Protein AF-A0A2P6PHJ9-F1 (afdb_monomer_lite)

Secondary structure (DSSP, 8-state):
-EEEEE--EE-SSTT--TT-EESSTT--EEEEE----TTTHHHHHHHHHHHHHHHTTT-----TTS-TTS---HHHHHHHHHT-------

Sequence (90 aa):
MTVTVSSVNKMPQLHNTDEAVPVTPGIQLVEVTAPASSETYTEVALAVSSFCEYLAPLLHLSKPGISTGVVPTAAAAVASLMSDGGGTTL

Structure (mmCIF, N/CA/C/O backbone):
data_AF-A0A2P6PHJ9-F1
#
_entry.id   AF-A0A2P6PHJ9-F1
#
loop_
_atom_site.group_PDB
_atom_site.id
_atom_site.type_symbol
_atom_site.label_atom_id
_atom_site.label_alt_id
_atom_site.label_comp_id
_atom_site.label_asym_id
_atom_site.label_entity_id
_atom_site.label_seq_id
_atom_site.pdbx_PDB_ins_code
_atom_site.Cartn_x
_atom_site.Cartn_y
_atom_site.Cartn_z
_atom_site.occupancy
_atom_site.B_iso_or_equiv
_atom_site.auth_seq_id
_atom_site.auth_comp_id
_atom_site.auth_asym_id
_atom_site.auth_atom_id
_atom_site.pdbx_PDB_model_num
ATOM 1 N N . MET A 1 1 ? 11.232 3.732 -5.271 1.00 87.38 1 MET A N 1
ATOM 2 C CA . MET A 1 1 ? 10.125 2.941 -4.710 1.00 87.38 1 MET A CA 1
ATOM 3 C C . MET A 1 1 ? 9.915 3.380 -3.275 1.00 87.38 1 MET A C 1
ATOM 5 O O . MET A 1 1 ? 10.901 3.549 -2.568 1.00 87.38 1 MET A O 1
ATOM 9 N N . THR A 1 2 ? 8.671 3.630 -2.891 1.00 92.69 2 THR A N 1
ATOM 10 C CA . THR A 1 2 ? 8.281 4.294 -1.647 1.00 92.69 2 THR A CA 1
ATOM 11 C C . THR A 1 2 ? 7.196 3.469 -0.974 1.00 92.69 2 THR A C 1
ATOM 13 O O . THR A 1 2 ? 6.266 3.018 -1.640 1.00 92.69 2 THR A O 1
ATOM 16 N N . VAL A 1 3 ? 7.325 3.272 0.338 1.00 92.12 3 VAL A N 1
ATOM 17 C CA . VAL A 1 3 ? 6.311 2.613 1.165 1.00 92.12 3 VAL A CA 1
ATOM 18 C C . VAL A 1 3 ? 5.725 3.649 2.108 1.00 92.12 3 VAL A C 1
ATOM 20 O O . VAL A 1 3 ? 6.456 4.255 2.892 1.00 92.12 3 VAL A O 1
ATOM 23 N N . THR A 1 4 ? 4.415 3.839 2.035 1.00 92.25 4 THR A N 1
ATOM 24 C CA . THR A 1 4 ? 3.685 4.790 2.871 1.00 92.25 4 THR A CA 1
ATOM 25 C C . THR A 1 4 ? 2.752 4.025 3.793 1.00 92.25 4 THR A C 1
ATOM 27 O O . THR A 1 4 ? 1.963 3.202 3.337 1.00 92.25 4 THR A O 1
ATOM 30 N N . VAL A 1 5 ? 2.824 4.319 5.090 1.00 92.12 5 VAL A N 1
ATOM 31 C CA . VAL A 1 5 ? 1.896 3.796 6.096 1.00 92.12 5 VAL A CA 1
ATOM 32 C C . VAL A 1 5 ? 1.065 4.962 6.606 1.00 92.12 5 VAL A C 1
ATOM 34 O O . VAL A 1 5 ? 1.612 5.929 7.136 1.00 92.12 5 VAL A O 1
ATOM 37 N N . SER A 1 6 ? -0.250 4.899 6.412 1.00 90.75 6 SER A N 1
ATOM 38 C CA . SER A 1 6 ? -1.156 6.004 6.727 1.00 90.75 6 SER A CA 1
ATOM 39 C C . SER A 1 6 ? -2.374 5.548 7.526 1.00 90.75 6 SER A C 1
ATOM 41 O O . SER A 1 6 ? -2.851 4.419 7.404 1.00 90.75 6 SER A O 1
ATOM 43 N N . SER A 1 7 ? -2.871 6.453 8.369 1.00 90.56 7 SER A N 1
ATOM 44 C CA . SER A 1 7 ? -4.173 6.337 9.020 1.00 90.56 7 SER A CA 1
ATOM 45 C C . SER A 1 7 ? -5.091 7.378 8.405 1.00 90.56 7 SER A C 1
ATOM 47 O O . SER A 1 7 ? -4.769 8.569 8.391 1.00 90.56 7 SER A O 1
ATOM 49 N N . VAL A 1 8 ? -6.215 6.923 7.865 1.00 90.94 8 VAL A N 1
ATOM 50 C CA . VAL A 1 8 ? -7.188 7.797 7.221 1.00 90.94 8 VAL A CA 1
ATOM 51 C C . VAL A 1 8 ? -8.321 8.047 8.209 1.00 90.94 8 VAL A C 1
ATOM 53 O O . VAL 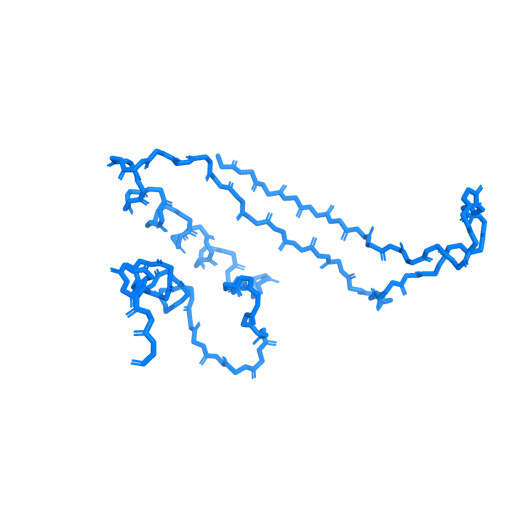A 1 8 ? -8.865 7.117 8.807 1.00 90.94 8 VAL A O 1
ATOM 56 N N . ASN A 1 9 ? -8.682 9.316 8.381 1.00 90.75 9 ASN A N 1
ATOM 57 C CA . ASN A 1 9 ? 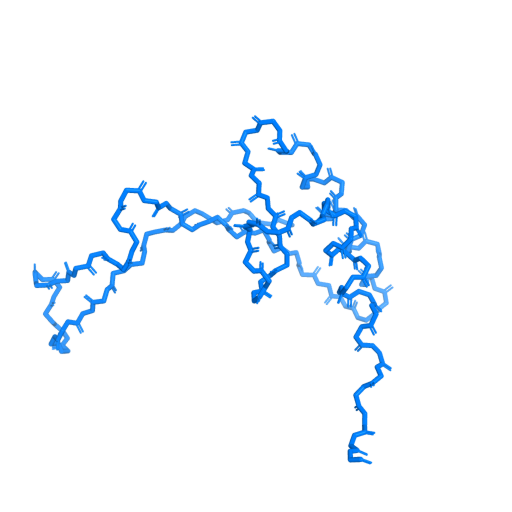-9.787 9.731 9.235 1.00 90.75 9 ASN A CA 1
ATOM 58 C C . ASN A 1 9 ? -10.796 10.513 8.399 1.00 90.75 9 ASN A C 1
ATOM 60 O O . ASN A 1 9 ? -10.425 11.381 7.607 1.00 90.75 9 ASN A O 1
ATOM 64 N N . LYS A 1 10 ? -12.079 10.206 8.574 1.00 91.31 10 LYS A N 1
ATOM 65 C CA . LYS A 1 10 ? -13.168 11.006 8.028 1.00 91.31 10 LYS A CA 1
ATOM 66 C C . LYS A 1 10 ? -13.392 12.196 8.947 1.00 91.31 10 LYS A C 1
ATOM 68 O O . LYS A 1 10 ? -13.523 12.025 10.153 1.00 91.31 10 LYS A O 1
ATOM 73 N N . MET A 1 11 ? -13.482 13.382 8.356 1.00 92.25 11 MET A N 1
ATOM 74 C CA . MET A 1 11 ? -13.801 14.620 9.059 1.00 92.25 11 MET A CA 1
ATOM 75 C C . MET A 1 11 ? -15.294 14.934 8.847 1.00 92.25 11 MET A C 1
ATOM 77 O O . MET A 1 11 ? -15.674 15.274 7.724 1.00 92.25 11 MET A O 1
ATOM 81 N N . PRO A 1 12 ? -16.169 14.756 9.857 1.00 86.38 12 PRO A N 1
ATOM 82 C CA . PRO A 1 12 ? -17.612 14.968 9.699 1.00 86.38 12 PRO A CA 1
ATOM 83 C C . PRO A 1 12 ? -17.980 16.434 9.445 1.00 86.38 12 PRO A C 1
ATOM 85 O O . PRO A 1 12 ? -18.957 16.709 8.752 1.00 86.38 12 PRO A O 1
ATOM 88 N N . GLN A 1 13 ? -17.180 17.362 9.973 1.00 88.75 13 GLN A N 1
ATOM 89 C CA . GLN A 1 13 ? -17.315 18.802 9.773 1.00 88.75 13 GLN A CA 1
ATOM 90 C C . GLN A 1 13 ? -16.018 19.376 9.204 1.00 88.75 13 GLN A C 1
ATOM 92 O O . GLN A 1 13 ? -14.937 19.094 9.713 1.00 88.75 13 GLN A O 1
ATOM 97 N N . LEU A 1 14 ? -16.112 20.201 8.159 1.00 86.31 14 LEU A N 1
ATOM 98 C CA . LEU A 1 14 ? -14.933 20.814 7.545 1.00 86.31 14 LEU A CA 1
ATOM 99 C C . LEU A 1 14 ? -14.159 21.656 8.566 1.00 86.31 14 LEU A C 1
ATOM 101 O O . LEU A 1 14 ? -14.740 22.475 9.273 1.00 86.31 14 LEU A O 1
ATOM 105 N N . HIS A 1 15 ? -12.839 21.471 8.586 1.00 85.44 15 HIS A N 1
ATOM 106 C CA . HIS A 1 15 ? -11.896 22.150 9.481 1.00 85.44 15 HIS A CA 1
ATOM 107 C C . HIS A 1 15 ? -12.039 21.816 10.976 1.00 85.44 15 HIS A C 1
ATOM 109 O O . HIS A 1 15 ? -11.398 22.474 11.794 1.00 85.44 15 HIS A O 1
ATOM 115 N N . ASN A 1 16 ? -12.818 20.792 11.346 1.00 87.56 16 ASN A N 1
ATOM 116 C CA . ASN A 1 16 ? -12.884 20.307 12.722 1.00 87.56 16 ASN A CA 1
ATOM 117 C C . ASN A 1 16 ? -12.156 18.961 12.865 1.00 87.56 16 ASN A C 1
ATOM 119 O O . ASN A 1 16 ? -12.724 17.894 12.632 1.00 87.56 16 ASN A O 1
ATOM 123 N N . THR A 1 17 ? -10.878 19.022 13.236 1.00 85.75 17 THR A N 1
ATOM 124 C CA . THR A 1 17 ? -10.028 17.833 13.409 1.00 85.75 17 THR A CA 1
ATOM 125 C C . THR A 1 17 ? -10.330 17.064 14.698 1.00 85.75 17 THR A C 1
ATOM 127 O O . THR A 1 17 ? -10.034 15.876 14.761 1.00 85.75 17 THR A O 1
ATOM 130 N N . ASP A 1 18 ? -10.925 17.706 15.707 1.00 87.81 18 ASP A N 1
ATOM 131 C CA . ASP A 1 18 ? -11.226 17.074 17.002 1.00 87.81 18 ASP A CA 1
ATOM 132 C C . ASP A 1 18 ? -12.294 15.976 16.868 1.00 87.81 18 ASP A C 1
ATOM 134 O O . ASP A 1 18 ? -12.206 14.916 17.478 1.00 87.81 18 ASP A O 1
ATOM 138 N N . GLU A 1 19 ? -13.256 16.186 15.966 1.00 89.56 19 GLU A N 1
ATOM 139 C CA . GLU A 1 19 ? -14.323 15.226 15.663 1.00 89.56 19 GLU A CA 1
ATOM 140 C C . GLU A 1 19 ? -13.941 14.205 14.575 1.00 89.56 19 GLU A C 1
ATOM 142 O O . GLU A 1 19 ? -14.794 13.449 14.099 1.00 89.56 19 GLU A O 1
ATOM 147 N N . ALA A 1 20 ? -12.685 14.186 14.120 1.00 89.31 20 ALA A N 1
ATOM 148 C CA . ALA A 1 20 ? -12.261 13.259 13.081 1.00 89.31 20 ALA A CA 1
ATOM 149 C C . ALA A 1 20 ? -12.313 11.811 13.592 1.00 89.31 20 ALA A C 1
ATOM 151 O O . ALA A 1 20 ? -11.751 11.471 14.632 1.00 89.31 20 ALA A O 1
ATOM 152 N N . VAL A 1 21 ? -12.962 10.937 12.824 1.00 91.88 21 VAL A N 1
ATOM 153 C CA . VAL A 1 21 ? -13.123 9.520 13.168 1.00 91.88 21 VAL A CA 1
ATOM 154 C C . VAL A 1 21 ? -12.359 8.637 12.181 1.00 91.88 21 VAL A C 1
ATOM 156 O O . VAL A 1 21 ? -12.444 8.870 10.971 1.00 91.88 21 VAL A O 1
ATOM 159 N N . PRO A 1 22 ? -11.623 7.611 12.640 1.00 88.19 22 PRO A N 1
ATOM 160 C CA . PRO A 1 22 ? -10.894 6.719 11.745 1.00 88.19 22 PRO A CA 1
ATOM 161 C C . PRO A 1 22 ? -11.855 5.975 10.821 1.00 88.19 22 PRO A C 1
ATOM 163 O O . PRO A 1 22 ? -12.831 5.382 11.280 1.00 88.19 22 PRO A O 1
ATOM 166 N N . VAL A 1 23 ? -11.571 5.975 9.513 1.00 88.94 23 VAL A N 1
ATOM 167 C CA . VAL A 1 23 ? -12.361 5.175 8.553 1.00 88.94 23 VAL A CA 1
ATOM 168 C C . VAL A 1 23 ? -12.083 3.686 8.703 1.00 88.94 23 VAL A C 1
ATOM 170 O O . VAL A 1 23 ? -12.968 2.875 8.446 1.00 88.94 23 VAL A O 1
ATOM 173 N N . THR A 1 24 ? -10.881 3.326 9.152 1.00 85.06 24 THR A N 1
ATOM 174 C CA . THR A 1 24 ? -10.473 1.941 9.403 1.00 85.06 24 THR A CA 1
ATOM 175 C C . THR A 1 24 ? -9.881 1.807 10.811 1.00 85.06 24 THR A C 1
ATOM 177 O O . THR A 1 24 ? -8.659 1.785 10.972 1.00 85.06 24 THR A O 1
ATOM 180 N N . PRO A 1 25 ? -10.716 1.753 11.867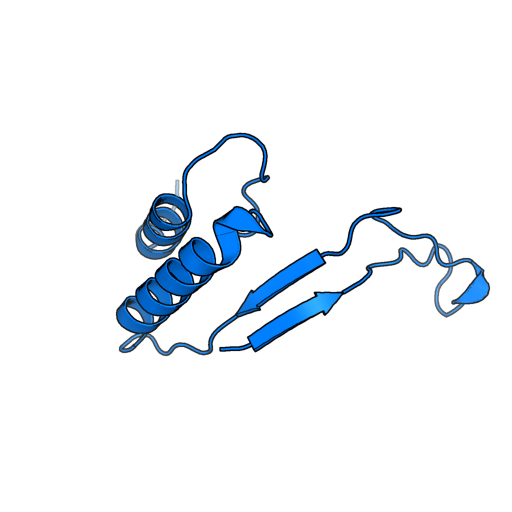 1.00 85.88 25 PRO A N 1
ATOM 181 C CA . PRO A 1 25 ? -10.229 1.625 13.238 1.00 85.88 25 PRO A CA 1
ATOM 182 C C . PRO A 1 25 ? -9.345 0.381 13.410 1.00 85.88 25 PRO A C 1
ATOM 184 O O . PRO A 1 25 ? -9.743 -0.724 13.052 1.00 85.88 25 PRO A O 1
ATOM 187 N N . GLY A 1 26 ? -8.142 0.562 13.959 1.00 82.38 26 GLY A N 1
ATOM 188 C CA . GLY A 1 26 ? -7.202 -0.534 14.225 1.00 82.38 26 GLY A CA 1
ATOM 189 C C . GLY A 1 26 ? -6.473 -1.092 12.996 1.00 82.38 26 GLY A C 1
ATOM 190 O O . GLY A 1 26 ? -5.713 -2.045 13.141 1.00 82.38 26 GLY A O 1
ATOM 191 N N . ILE A 1 27 ? -6.665 -0.505 11.809 1.00 86.31 27 ILE A N 1
ATOM 192 C CA . ILE A 1 27 ? -6.018 -0.937 10.564 1.00 86.31 27 ILE A CA 1
ATOM 193 C C . ILE A 1 27 ? -5.332 0.268 9.915 1.00 86.31 27 ILE A C 1
ATOM 195 O O . ILE A 1 27 ? -5.934 1.330 9.759 1.00 86.31 27 ILE A O 1
ATOM 199 N N . GLN A 1 28 ? -4.071 0.092 9.523 1.00 86.75 28 GLN A N 1
ATOM 200 C CA . GLN A 1 28 ? -3.305 1.088 8.775 1.00 86.75 28 GLN A CA 1
ATOM 201 C C . GLN A 1 28 ? -3.315 0.750 7.284 1.00 86.75 28 GLN A C 1
ATOM 203 O O . GLN A 1 28 ? -3.211 -0.416 6.903 1.00 86.75 28 GLN A O 1
ATOM 208 N N . LEU A 1 29 ? -3.420 1.774 6.441 1.00 88.12 29 LEU A N 1
ATOM 209 C CA . LEU A 1 29 ? -3.288 1.630 4.999 1.00 88.12 29 LEU A CA 1
ATOM 210 C C . LEU A 1 29 ? -1.803 1.625 4.634 1.00 88.12 29 LEU A C 1
ATOM 212 O O . LEU A 1 29 ? -1.091 2.588 4.927 1.00 88.12 29 LEU A O 1
ATOM 216 N N . VAL A 1 30 ? -1.359 0.552 3.982 1.00 90.19 30 VAL A N 1
ATOM 217 C CA . VAL A 1 30 ? 0.004 0.414 3.461 1.00 90.19 30 VAL A CA 1
ATOM 218 C C . VAL A 1 30 ? -0.036 0.515 1.945 1.00 90.19 30 VAL A C 1
ATOM 220 O O . VAL A 1 30 ? -0.690 -0.286 1.280 1.00 90.19 30 VAL A O 1
ATOM 223 N N . GLU A 1 31 ? 0.678 1.495 1.405 1.00 90.25 31 GLU A N 1
ATOM 224 C CA . GLU A 1 31 ? 0.787 1.735 -0.029 1.00 90.25 31 GLU A CA 1
ATOM 225 C C . GLU A 1 31 ? 2.241 1.571 -0.475 1.00 90.25 31 GLU A C 1
ATOM 227 O O . GLU A 1 31 ? 3.155 2.111 0.149 1.00 90.25 31 GLU A O 1
ATOM 232 N N . VAL A 1 32 ? 2.453 0.835 -1.566 1.00 89.81 32 VAL A N 1
ATOM 233 C CA . VAL A 1 32 ? 3.757 0.701 -2.219 1.00 89.81 32 VAL A CA 1
ATOM 234 C C . VAL A 1 32 ? 3.661 1.331 -3.598 1.00 89.81 32 VAL A C 1
ATOM 236 O O . VAL A 1 32 ? 2.915 0.856 -4.452 1.00 89.81 32 VAL A O 1
ATOM 239 N N . THR A 1 33 ? 4.428 2.394 -3.822 1.00 90.62 33 THR A N 1
ATOM 240 C CA . THR A 1 33 ? 4.467 3.101 -5.105 1.00 90.62 33 THR A CA 1
ATOM 241 C C . THR A 1 33 ? 5.879 3.168 -5.655 1.00 90.62 33 THR A C 1
ATOM 243 O O . THR A 1 33 ? 6.876 3.228 -4.933 1.00 90.62 33 THR A O 1
ATOM 246 N N . ALA A 1 34 ? 5.991 3.169 -6.974 1.00 91.56 34 ALA A N 1
ATOM 247 C CA . ALA A 1 34 ? 7.243 3.425 -7.656 1.00 91.56 34 ALA A CA 1
ATOM 248 C C . ALA A 1 34 ? 6.954 4.283 -8.892 1.00 91.56 34 ALA A C 1
ATOM 250 O O . ALA A 1 34 ? 6.019 3.973 -9.631 1.00 91.56 34 ALA A O 1
ATOM 251 N N . PRO A 1 35 ? 7.709 5.372 -9.111 1.00 89.94 35 PRO A N 1
ATOM 252 C CA . PRO A 1 35 ? 7.567 6.152 -10.329 1.00 89.94 35 PRO A CA 1
ATOM 253 C C . PRO A 1 35 ? 7.996 5.294 -11.522 1.00 89.94 35 PRO A C 1
ATOM 255 O O . PRO A 1 35 ? 9.044 4.652 -11.474 1.00 89.94 35 PRO A O 1
ATOM 258 N N . ALA A 1 36 ? 7.192 5.297 -12.581 1.00 91.12 36 ALA A N 1
ATOM 259 C CA . ALA A 1 36 ? 7.478 4.592 -13.823 1.00 91.12 36 ALA A CA 1
ATOM 260 C C . ALA A 1 36 ? 7.164 5.489 -15.024 1.00 91.12 36 ALA A C 1
ATOM 262 O O . ALA A 1 36 ? 6.184 6.235 -15.016 1.00 91.12 36 ALA A O 1
ATOM 263 N N . SER A 1 37 ? 7.994 5.395 -16.059 1.00 89.94 37 SER A N 1
ATOM 264 C CA . SER A 1 37 ? 7.677 5.861 -17.412 1.00 89.94 37 SER A CA 1
ATOM 265 C C . SER A 1 37 ? 7.100 4.702 -18.232 1.00 89.94 37 SER A C 1
ATOM 267 O O . SER A 1 37 ? 7.197 3.545 -17.826 1.00 89.94 37 SER A O 1
ATOM 269 N N . SER A 1 38 ? 6.530 4.976 -19.407 1.00 88.25 38 SER A N 1
ATOM 270 C CA . SER A 1 38 ? 6.020 3.926 -20.306 1.00 88.25 38 SER A CA 1
ATOM 271 C C . SER A 1 38 ? 7.080 2.882 -20.680 1.00 88.25 38 SER A C 1
ATOM 273 O O . SER A 1 38 ? 6.768 1.703 -20.797 1.00 88.25 38 SER A O 1
ATOM 275 N N . GLU A 1 39 ? 8.336 3.303 -20.828 1.00 91.88 39 GLU A N 1
ATOM 276 C CA . GLU A 1 39 ? 9.468 2.444 -21.202 1.00 91.88 39 GLU A CA 1
ATOM 277 C C . GLU A 1 39 ? 9.957 1.566 -20.042 1.00 91.88 39 GLU A C 1
ATOM 279 O O . GLU A 1 39 ? 10.437 0.457 -20.258 1.00 91.88 39 GLU A O 1
ATOM 284 N N . THR A 1 40 ? 9.812 2.047 -18.803 1.00 90.56 40 THR A N 1
ATOM 285 C CA . THR A 1 40 ? 10.298 1.370 -17.587 1.00 90.56 40 THR A CA 1
ATOM 286 C C . THR A 1 40 ? 9.194 0.636 -16.831 1.00 90.56 40 THR A C 1
ATOM 288 O O . THR A 1 40 ? 9.470 -0.061 -15.857 1.00 90.56 40 THR A O 1
ATOM 291 N N . TYR A 1 41 ? 7.943 0.751 -17.286 1.00 87.50 41 TYR A N 1
ATOM 292 C CA . TYR A 1 41 ? 6.769 0.224 -16.596 1.00 87.50 41 TYR A CA 1
ATOM 293 C C . TYR A 1 41 ? 6.904 -1.256 -16.236 1.00 87.50 41 TYR A C 1
ATOM 295 O O . TYR A 1 41 ? 6.673 -1.630 -15.091 1.00 87.50 41 TYR A O 1
ATOM 303 N N . THR A 1 42 ? 7.322 -2.090 -17.188 1.00 89.12 42 THR A N 1
ATOM 304 C CA . THR A 1 42 ? 7.463 -3.537 -16.978 1.00 89.12 42 THR A CA 1
ATOM 305 C C . THR A 1 42 ? 8.501 -3.862 -15.908 1.00 89.12 42 THR A C 1
ATOM 307 O O . THR A 1 42 ? 8.246 -4.682 -15.030 1.00 89.12 42 THR A O 1
ATOM 310 N N . GLU A 1 43 ? 9.659 -3.205 -15.946 1.00 90.94 43 GLU A N 1
ATOM 311 C CA . GLU A 1 43 ? 10.725 -3.415 -14.964 1.00 90.94 43 GLU A CA 1
ATOM 312 C C . GLU A 1 43 ? 10.283 -2.967 -13.568 1.00 90.94 43 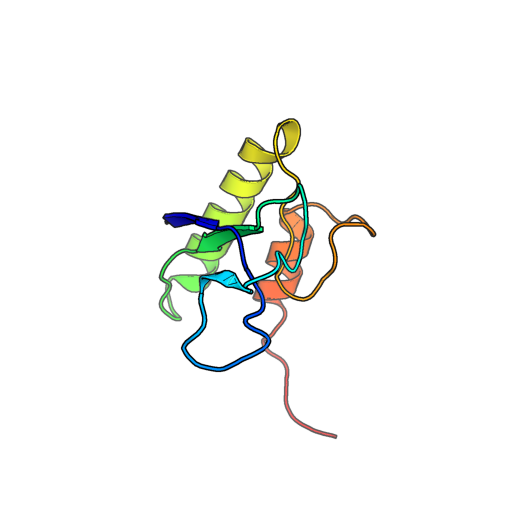GLU A C 1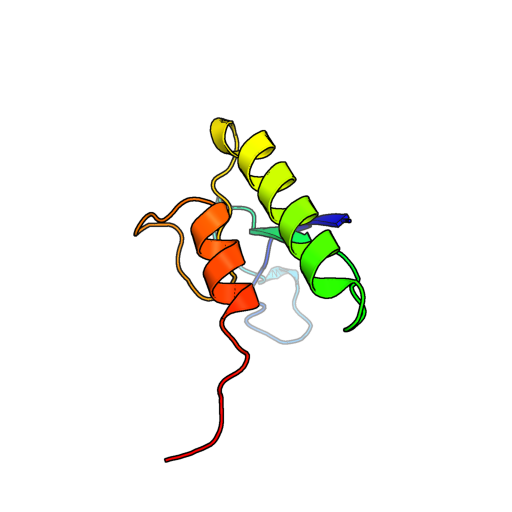
ATOM 314 O O . GLU A 1 43 ? 10.428 -3.707 -12.593 1.00 90.94 43 GLU A O 1
ATOM 319 N N . VAL A 1 44 ? 9.669 -1.786 -13.478 1.00 90.62 44 VAL A N 1
ATOM 320 C CA . VAL A 1 44 ? 9.162 -1.244 -12.216 1.00 90.62 44 VAL A CA 1
ATOM 321 C C . VAL A 1 44 ? 8.040 -2.120 -11.651 1.00 90.62 44 VAL A C 1
ATOM 323 O O . VAL A 1 44 ? 8.021 -2.385 -10.451 1.00 90.62 44 VAL A O 1
ATOM 326 N N . ALA A 1 45 ? 7.139 -2.629 -12.494 1.00 87.56 45 ALA A N 1
ATOM 327 C CA . ALA A 1 45 ? 6.070 -3.533 -12.078 1.00 87.56 45 ALA A CA 1
ATOM 328 C C . ALA A 1 45 ? 6.622 -4.856 -11.518 1.00 87.56 45 ALA A C 1
ATOM 330 O O . ALA A 1 45 ? 6.169 -5.313 -10.468 1.00 87.56 45 ALA A O 1
ATOM 331 N N . LEU A 1 46 ? 7.644 -5.437 -12.158 1.00 88.44 46 LEU A N 1
ATOM 332 C CA . LEU A 1 46 ? 8.325 -6.635 -11.653 1.00 88.44 46 LEU A CA 1
ATOM 333 C C . LEU A 1 46 ? 9.047 -6.369 -10.325 1.00 88.44 46 LEU A C 1
ATOM 335 O O . LEU A 1 46 ? 8.948 -7.181 -9.402 1.00 88.44 46 LEU A O 1
ATOM 339 N N . ALA A 1 47 ? 9.717 -5.221 -10.194 1.00 89.44 47 ALA A N 1
ATOM 340 C CA . ALA A 1 47 ? 10.381 -4.823 -8.954 1.00 89.44 47 ALA A CA 1
ATOM 341 C C . ALA A 1 47 ? 9.382 -4.653 -7.794 1.00 89.44 47 ALA A C 1
ATOM 343 O O . ALA A 1 47 ? 9.625 -5.143 -6.688 1.00 89.44 47 ALA A O 1
ATOM 344 N N . VAL A 1 48 ? 8.226 -4.029 -8.054 1.00 89.25 48 VAL A N 1
ATOM 345 C CA . VAL A 1 48 ? 7.132 -3.914 -7.076 1.00 89.25 48 VAL A CA 1
ATOM 346 C C . VAL A 1 48 ? 6.577 -5.296 -6.715 1.00 89.25 48 VAL A C 1
ATOM 348 O O . VAL A 1 48 ? 6.384 -5.567 -5.532 1.00 89.25 48 VAL A O 1
ATOM 351 N N . SER A 1 49 ? 6.390 -6.197 -7.690 1.00 86.88 49 SER A N 1
ATOM 352 C CA . SER A 1 49 ? 5.949 -7.579 -7.431 1.00 86.88 49 SER A CA 1
ATOM 353 C C . SER A 1 49 ? 6.888 -8.306 -6.474 1.00 86.88 49 SER A C 1
ATOM 355 O O . SER A 1 49 ? 6.448 -8.850 -5.463 1.00 86.88 49 SER A O 1
ATOM 357 N N . SER A 1 50 ? 8.187 -8.289 -6.784 1.00 88.88 50 SER A N 1
ATOM 358 C CA . SER A 1 50 ? 9.210 -8.986 -6.003 1.00 88.88 50 SER A CA 1
ATOM 359 C C . SER A 1 50 ? 9.275 -8.462 -4.568 1.00 88.88 50 SER A C 1
ATOM 361 O O . SER A 1 50 ? 9.369 -9.233 -3.613 1.00 88.88 50 SER A O 1
ATOM 363 N N . PHE A 1 51 ? 9.141 -7.151 -4.388 1.00 89.06 51 PHE A N 1
ATOM 364 C CA . PHE A 1 51 ? 9.088 -6.563 -3.057 1.00 89.06 51 PHE A CA 1
ATOM 365 C C . PHE A 1 51 ? 7.815 -6.930 -2.285 1.00 89.06 51 PHE A C 1
ATOM 367 O O . PHE A 1 51 ? 7.875 -7.172 -1.080 1.00 89.06 51 PHE A O 1
ATOM 374 N N . CYS A 1 52 ? 6.663 -7.008 -2.954 1.00 85.88 52 CYS A N 1
ATOM 375 C CA . CYS A 1 52 ? 5.430 -7.473 -2.322 1.00 85.88 52 CYS A CA 1
ATOM 376 C C . CYS A 1 52 ? 5.543 -8.933 -1.856 1.00 85.88 52 CYS A C 1
ATOM 378 O O . CYS A 1 52 ? 5.049 -9.265 -0.781 1.00 85.88 52 CYS A O 1
ATOM 380 N N . GLU A 1 53 ? 6.227 -9.794 -2.615 1.00 87.12 53 GLU A N 1
ATOM 381 C CA . GLU A 1 53 ? 6.516 -11.175 -2.200 1.00 87.12 53 GLU A CA 1
ATOM 382 C C . GLU A 1 53 ? 7.446 -11.228 -0.985 1.00 87.12 53 GLU A C 1
ATOM 384 O O . GLU A 1 53 ? 7.210 -12.008 -0.063 1.00 87.12 53 GLU A O 1
ATOM 389 N N . TYR A 1 54 ? 8.453 -10.353 -0.935 1.00 87.06 54 TYR A N 1
ATOM 390 C CA . TYR A 1 54 ? 9.323 -10.216 0.234 1.00 87.06 54 TYR A CA 1
ATOM 391 C C . TYR A 1 54 ? 8.547 -9.818 1.502 1.00 87.06 54 TYR A C 1
ATOM 393 O O . TYR A 1 54 ? 8.852 -10.298 2.594 1.00 87.06 54 TYR A O 1
ATOM 401 N N . LEU A 1 55 ? 7.516 -8.978 1.370 1.00 86.19 55 LEU A N 1
ATOM 402 C CA . LEU A 1 55 ? 6.677 -8.548 2.493 1.00 86.19 55 LEU A CA 1
ATOM 403 C C . LEU A 1 55 ? 5.552 -9.528 2.859 1.00 86.19 55 LEU A C 1
ATOM 405 O O . LEU A 1 55 ? 4.959 -9.368 3.927 1.00 86.19 55 LEU A O 1
ATOM 409 N N . ALA A 1 56 ? 5.285 -10.550 2.040 1.00 84.50 56 ALA A N 1
ATOM 410 C CA . ALA A 1 56 ? 4.161 -11.473 2.219 1.00 84.50 56 ALA A CA 1
ATOM 411 C C . ALA A 1 56 ? 4.060 -12.137 3.613 1.00 84.50 56 ALA A C 1
ATOM 413 O O . ALA A 1 56 ? 2.939 -12.296 4.095 1.00 84.50 56 ALA A O 1
ATOM 414 N N . PRO A 1 57 ? 5.161 -12.487 4.318 1.00 86.56 57 PRO A N 1
ATOM 415 C CA . PRO A 1 57 ? 5.067 -13.037 5.675 1.00 86.56 57 PRO A CA 1
ATOM 416 C C . PRO A 1 57 ? 4.539 -12.050 6.727 1.00 86.56 57 PRO A C 1
ATOM 418 O O . PRO A 1 57 ? 4.099 -12.473 7.794 1.00 86.56 57 PRO A O 1
ATOM 421 N N . LEU A 1 58 ? 4.621 -10.743 6.459 1.00 86.19 58 LEU A N 1
ATOM 422 C CA . LEU A 1 58 ? 4.247 -9.680 7.394 1.00 86.19 58 LEU A CA 1
ATOM 423 C C . LEU A 1 58 ? 2.926 -9.013 7.003 1.00 86.19 58 LEU A C 1
ATOM 425 O O . LEU A 1 58 ? 2.123 -8.663 7.866 1.00 86.19 58 LEU A O 1
ATOM 429 N N . LEU A 1 59 ? 2.731 -8.780 5.704 1.00 83.38 59 LEU A N 1
ATOM 430 C CA . LEU A 1 59 ? 1.693 -7.915 5.155 1.00 83.38 59 LEU A CA 1
ATOM 431 C C . LEU A 1 59 ? 1.204 -8.501 3.827 1.00 83.38 59 LEU A C 1
ATOM 433 O O . LEU A 1 59 ? 1.997 -8.795 2.935 1.00 83.38 59 LEU A O 1
ATOM 437 N N . HIS A 1 60 ? -0.112 -8.608 3.659 1.00 81.94 60 HIS A N 1
ATOM 438 C CA . HIS A 1 60 ? -0.703 -8.990 2.379 1.00 81.94 60 HIS A CA 1
ATOM 439 C C . HIS A 1 60 ? -0.984 -7.737 1.551 1.00 81.94 60 HIS A C 1
ATOM 441 O O . HIS A 1 60 ? -1.852 -6.940 1.904 1.00 81.94 60 HIS A O 1
ATOM 447 N N . LEU A 1 61 ? -0.254 -7.572 0.448 1.00 82.75 61 LEU A N 1
ATOM 448 C CA . LEU A 1 61 ? -0.425 -6.464 -0.490 1.00 82.75 61 LEU A CA 1
ATOM 449 C C . LEU A 1 61 ? -1.184 -6.934 -1.738 1.00 82.75 61 LEU A C 1
ATOM 451 O O . LEU A 1 61 ? -0.954 -8.038 -2.233 1.00 82.75 61 LEU A O 1
ATOM 455 N N . SER A 1 62 ? -2.078 -6.093 -2.258 1.00 79.88 62 SER A N 1
ATOM 456 C CA . SER A 1 62 ? -2.832 -6.345 -3.491 1.00 79.88 62 SER A CA 1
ATOM 457 C C . SER A 1 62 ? -2.862 -5.114 -4.392 1.00 79.88 62 SER A C 1
ATOM 459 O O . SER A 1 62 ? -2.444 -4.019 -4.009 1.00 79.88 62 SER A O 1
ATOM 461 N N . LYS A 1 63 ? -3.387 -5.295 -5.609 1.00 80.44 63 LYS A N 1
ATOM 462 C CA . LYS A 1 63 ? -3.712 -4.181 -6.501 1.00 80.44 63 LYS A CA 1
ATOM 463 C C . LYS A 1 63 ? -4.796 -3.306 -5.839 1.00 80.44 63 LYS A C 1
ATOM 465 O O . LYS A 1 63 ? -5.832 -3.846 -5.439 1.00 80.44 63 LYS A O 1
ATOM 470 N N . PRO A 1 64 ? -4.620 -1.974 -5.791 1.00 74.50 64 PRO A N 1
ATOM 471 C CA . PRO A 1 64 ? -5.666 -1.059 -5.341 1.00 74.50 64 PRO A CA 1
ATOM 472 C C . PRO A 1 64 ? -6.991 -1.306 -6.080 1.00 74.50 64 PRO A C 1
ATOM 474 O O . PRO A 1 64 ? -7.006 -1.492 -7.296 1.00 74.50 64 PRO A O 1
ATOM 477 N N . GLY A 1 65 ? -8.107 -1.335 -5.348 1.00 68.12 65 GLY A N 1
ATOM 478 C CA . GLY A 1 65 ? -9.439 -1.626 -5.900 1.00 68.12 65 GLY A CA 1
ATOM 479 C C . GLY A 1 65 ? -9.808 -3.114 -5.972 1.00 68.12 65 GLY A C 1
ATOM 480 O O . GLY A 1 65 ? -10.988 -3.426 -6.114 1.00 68.12 65 GLY A O 1
ATOM 481 N N . ILE A 1 66 ? -8.851 -4.033 -5.794 1.00 63.50 66 ILE A N 1
ATOM 482 C CA . ILE A 1 66 ? -9.114 -5.462 -5.575 1.00 63.50 66 ILE A CA 1
ATOM 483 C C . ILE A 1 66 ? -8.881 -5.760 -4.091 1.00 63.50 66 ILE A C 1
ATOM 485 O O . ILE A 1 66 ? -7.750 -5.712 -3.601 1.00 63.50 66 ILE A O 1
ATOM 489 N N . SER A 1 67 ? -9.969 -6.020 -3.362 1.00 47.88 67 SER A N 1
ATOM 490 C CA . SER A 1 67 ? -9.934 -6.248 -1.913 1.00 47.88 67 SER A CA 1
ATOM 491 C C . SER A 1 67 ? -9.078 -7.472 -1.567 1.00 47.88 67 SER A C 1
ATOM 493 O O . SER A 1 67 ? -9.297 -8.570 -2.083 1.00 47.88 67 SER A O 1
ATOM 495 N N . THR A 1 68 ? -8.103 -7.279 -0.676 1.00 52.50 68 THR A N 1
ATOM 496 C CA . THR A 1 68 ? -7.372 -8.355 -0.003 1.00 52.50 68 THR A CA 1
ATOM 497 C C . THR A 1 68 ? -8.365 -9.226 0.772 1.00 52.50 68 THR A C 1
ATOM 499 O O . THR A 1 68 ? -8.915 -8.818 1.789 1.00 52.50 68 THR A O 1
ATOM 502 N N . GLY A 1 69 ? -8.639 -10.428 0.268 1.00 46.12 69 GLY A N 1
ATOM 503 C CA . GLY A 1 69 ? -9.643 -11.331 0.848 1.00 46.12 69 GLY A CA 1
ATOM 504 C C . GLY A 1 69 ? -10.126 -12.422 -0.107 1.00 46.12 69 GLY A C 1
ATOM 505 O O . GLY A 1 69 ? -10.598 -13.463 0.337 1.00 46.12 69 GLY A O 1
ATOM 506 N N . VAL A 1 70 ? -9.922 -12.233 -1.413 1.00 45.28 70 VAL A N 1
ATOM 507 C CA . VAL A 1 70 ? -10.007 -13.290 -2.427 1.00 45.28 70 VAL A CA 1
ATOM 508 C C . VAL A 1 70 ? -8.619 -13.371 -3.053 1.00 45.28 70 VAL A C 1
ATOM 510 O O . VAL A 1 70 ? -8.258 -12.513 -3.848 1.00 45.28 70 VAL A O 1
ATOM 513 N N . VAL A 1 71 ? -7.777 -14.297 -2.591 1.00 44.69 71 VAL A N 1
ATOM 514 C CA . VAL A 1 71 ? -6.368 -14.414 -3.017 1.00 44.69 71 VAL A CA 1
ATOM 515 C C . VAL A 1 71 ? -6.285 -14.445 -4.550 1.00 44.69 71 VAL A C 1
ATOM 517 O O . VAL A 1 71 ? -6.916 -15.298 -5.176 1.00 44.69 71 VAL A O 1
ATOM 520 N N . PRO A 1 72 ? -5.480 -13.554 -5.156 1.00 53.03 72 PRO A N 1
ATOM 521 C CA . PRO A 1 72 ? -4.344 -14.115 -5.865 1.00 53.03 72 PRO A CA 1
ATOM 522 C C . PRO A 1 72 ? -3.071 -13.306 -5.567 1.00 53.03 72 PRO A C 1
ATOM 524 O O . PRO A 1 72 ? -3.066 -12.080 -5.584 1.00 53.03 72 PRO A O 1
ATOM 527 N N . THR A 1 73 ? -2.007 -14.034 -5.232 1.00 60.31 73 THR A N 1
ATOM 528 C CA . THR A 1 73 ? -0.600 -13.639 -5.039 1.00 60.31 73 THR A CA 1
ATOM 529 C C . THR A 1 73 ? -0.155 -12.342 -5.738 1.00 60.31 73 THR A C 1
ATOM 531 O O . THR A 1 73 ? -0.628 -12.034 -6.826 1.00 60.31 73 THR A O 1
ATOM 534 N N . ALA A 1 74 ? 0.835 -11.629 -5.177 1.00 60.03 74 ALA A N 1
ATOM 535 C CA . ALA A 1 74 ? 1.444 -10.413 -5.749 1.00 60.03 74 ALA A CA 1
ATOM 536 C C . ALA A 1 74 ? 1.691 -10.479 -7.276 1.00 60.03 74 ALA A C 1
ATOM 538 O O . ALA A 1 74 ? 1.372 -9.530 -7.991 1.00 60.03 74 ALA A O 1
ATOM 539 N N . ALA A 1 75 ? 2.135 -11.629 -7.793 1.00 56.38 75 ALA A N 1
ATOM 540 C CA . ALA A 1 75 ? 2.272 -11.898 -9.226 1.00 56.38 75 ALA A CA 1
ATOM 541 C C . ALA A 1 75 ? 0.976 -11.692 -10.044 1.00 56.38 75 ALA A C 1
ATOM 543 O O . ALA A 1 75 ? 1.009 -11.144 -11.142 1.00 56.38 75 ALA A O 1
ATOM 544 N N . ALA A 1 76 ? -0.185 -12.083 -9.517 1.00 58.81 76 ALA A N 1
ATOM 545 C CA . ALA A 1 76 ? -1.481 -11.870 -10.159 1.00 58.81 76 ALA A CA 1
ATOM 546 C C . ALA A 1 76 ? -1.950 -10.409 -10.074 1.00 58.81 76 ALA A C 1
ATOM 548 O O . ALA A 1 76 ? -2.607 -9.919 -10.998 1.00 58.81 76 ALA A O 1
ATOM 549 N N . ALA A 1 77 ? -1.580 -9.692 -9.006 1.00 59.75 77 ALA A N 1
ATOM 550 C CA . ALA A 1 77 ? -1.793 -8.248 -8.921 1.00 59.75 77 ALA A CA 1
ATOM 551 C C . ALA A 1 77 ? -0.974 -7.505 -9.990 1.00 59.75 77 ALA A C 1
ATOM 553 O O . ALA A 1 77 ? -1.497 -6.600 -10.641 1.00 59.75 77 ALA A O 1
ATOM 554 N N . VAL A 1 78 ? 0.269 -7.935 -10.232 1.00 58.22 78 VAL A N 1
ATOM 555 C 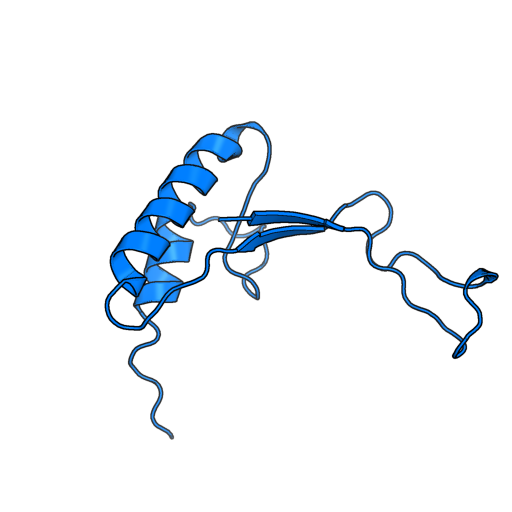CA . VAL A 1 78 ? 1.136 -7.381 -11.283 1.00 58.22 78 VAL A CA 1
ATOM 556 C C . VAL A 1 78 ? 0.657 -7.760 -12.680 1.00 58.22 78 VAL A C 1
ATOM 558 O O . VAL A 1 78 ? 0.548 -6.881 -13.529 1.00 58.22 78 VAL A O 1
ATOM 561 N N . ALA A 1 79 ? 0.230 -9.003 -12.907 1.00 60.56 79 ALA A N 1
ATOM 562 C CA . ALA A 1 79 ? -0.411 -9.392 -14.165 1.00 60.56 79 ALA A CA 1
ATOM 563 C C . ALA A 1 79 ? -1.673 -8.552 -14.456 1.00 60.56 79 ALA A C 1
ATOM 565 O O . ALA A 1 79 ? -1.869 -8.104 -15.581 1.00 60.56 79 ALA A O 1
ATOM 566 N N . SER A 1 80 ? -2.486 -8.251 -13.436 1.00 59.06 80 SER A N 1
ATOM 567 C CA . SER A 1 80 ? -3.675 -7.387 -13.564 1.00 59.06 80 SER A CA 1
ATOM 568 C C . SER A 1 80 ? -3.352 -5.896 -13.747 1.00 59.06 80 SER A C 1
ATOM 570 O O . SER A 1 80 ? -4.226 -5.110 -14.112 1.00 59.06 80 SER A O 1
ATOM 572 N N . LEU A 1 81 ? -2.130 -5.463 -13.434 1.00 58.94 81 LEU A N 1
ATOM 573 C CA . LEU A 1 81 ? -1.634 -4.124 -13.762 1.00 58.94 81 LEU A CA 1
ATOM 574 C C . LEU A 1 81 ? -1.111 -4.085 -15.203 1.00 58.94 81 LEU A C 1
ATOM 576 O O . LEU A 1 81 ? -1.477 -3.194 -15.959 1.00 58.94 81 LEU A O 1
ATOM 580 N N . MET A 1 82 ? -0.338 -5.096 -15.605 1.00 62.53 82 MET A N 1
ATOM 581 C CA . MET A 1 82 ? 0.217 -5.228 -16.957 1.00 62.53 82 MET A CA 1
ATOM 582 C C . MET A 1 82 ? -0.849 -5.511 -18.026 1.00 62.53 82 MET A C 1
ATOM 584 O O . MET A 1 82 ? -0.645 -5.191 -19.193 1.00 62.53 82 MET A O 1
ATOM 588 N N . SER A 1 83 ? -1.980 -6.106 -17.643 1.00 54.81 83 SER A N 1
ATOM 589 C CA . SER A 1 83 ? -3.068 -6.457 -18.560 1.00 54.81 83 SER A CA 1
ATOM 590 C C . SER A 1 83 ? -3.980 -5.280 -18.940 1.00 54.81 83 SER A C 1
ATOM 592 O O . SER A 1 83 ? -4.817 -5.456 -19.825 1.00 54.81 83 SER A O 1
ATOM 594 N N . ASP A 1 84 ? -3.852 -4.095 -18.330 1.00 56.09 84 ASP A N 1
ATOM 595 C CA . ASP A 1 84 ? -4.736 -2.938 -18.589 1.00 56.09 84 ASP A CA 1
ATOM 596 C C . ASP A 1 84 ? -4.393 -2.166 -19.888 1.00 56.09 84 ASP A C 1
ATOM 598 O O . ASP A 1 84 ? -4.430 -0.942 -19.954 1.00 56.09 84 ASP A O 1
ATOM 602 N N . GLY A 1 85 ? -4.035 -2.893 -20.951 1.00 51.06 85 GLY A N 1
ATOM 603 C CA . GLY A 1 85 ? -3.733 -2.356 -22.284 1.00 51.06 85 GLY A CA 1
ATOM 604 C C . GLY A 1 85 ? -4.910 -2.398 -23.267 1.00 51.06 85 GLY A C 1
ATOM 605 O O . GLY A 1 85 ? -4.691 -2.314 -24.472 1.00 51.06 85 GLY A O 1
ATOM 606 N N . GLY A 1 86 ? -6.145 -2.584 -22.792 1.00 50.25 86 GLY A N 1
ATOM 607 C CA . GLY A 1 86 ? -7.281 -2.942 -23.651 1.00 50.25 86 GLY A CA 1
ATOM 608 C C . GLY A 1 86 ? -8.616 -2.330 -23.243 1.00 50.25 86 GLY A C 1
ATOM 609 O O . GLY A 1 86 ? -9.627 -3.022 -23.248 1.00 50.25 86 GLY A O 1
ATOM 610 N N . GLY A 1 87 ? -8.636 -1.049 -22.877 1.00 48.31 87 GLY A N 1
ATOM 611 C CA . GLY A 1 87 ? -9.872 -0.290 -22.697 1.00 48.31 87 GLY A CA 1
ATOM 612 C C . GLY A 1 87 ? -10.202 0.557 -23.926 1.00 48.31 87 GLY A C 1
ATOM 613 O O . GLY A 1 87 ? -9.746 1.691 -24.033 1.00 48.31 87 GLY A O 1
ATOM 614 N N . THR A 1 88 ? -11.026 0.055 -24.848 1.00 38.41 88 THR A N 1
ATOM 615 C CA . THR A 1 88 ? -11.827 0.907 -25.749 1.00 38.41 88 THR A CA 1
ATOM 616 C C . THR A 1 88 ? -13.209 0.282 -25.949 1.00 38.41 88 THR A C 1
ATOM 618 O O . THR A 1 88 ? -13.378 -0.648 -26.723 1.00 38.41 88 THR A O 1
ATOM 621 N N . THR A 1 89 ? -14.147 0.825 -25.164 1.00 41.38 89 THR A N 1
ATOM 622 C CA . THR A 1 89 ? -15.570 1.116 -25.436 1.00 41.38 89 THR A CA 1
ATOM 623 C C . THR A 1 89 ? -16.489 0.057 -26.061 1.00 41.38 89 THR A C 1
ATOM 625 O O . THR A 1 89 ? -16.344 -0.253 -27.237 1.00 41.38 89 THR A O 1
ATOM 628 N N . LEU A 1 90 ? -17.553 -0.231 -25.291 1.00 35.09 90 LEU A N 1
ATOM 629 C CA . LEU A 1 90 ? -18.924 -0.620 -25.679 1.00 35.09 90 LEU A CA 1
ATOM 630 C C . LEU A 1 90 ? -19.124 -1.990 -26.343 1.00 35.09 90 LEU A C 1
ATOM 632 O O . LEU A 1 90 ? -18.765 -2.162 -27.525 1.00 35.09 90 LEU A O 1
#

Radius of gyration: 16.41 Å; chains: 1; bounding box: 30×37×43 Å

Organism: Rosa chinensis (NCBI:txid74649)

pLDDT: mean 78.03, std 16.47, range [35.09, 92.69]

InterPro domains:
  IPR019095 Mediator complex, subunit Med18 [PTHR13321] (1-74)

Foldseek 3Di:
DDKDKAWDWDDPDPPDPVPTHTPDPPDIDIDDDDDDDPVCLLVVLVVSLVVQVVCVVPDHDAAPPDDPPPDDHSVVRSVVVVPPPDDDDD